Protein AF-A0A4P6A0T7-F1 (afdb_monomer)

Mean predicted aligned error: 13.79 Å

Foldseek 3Di:
DDDDDDDDDDPDPDPDDPPDDDPVNVVVVVVVVVVQCVQQVVVCVVCVVVCCVPPPPDDDDDDNPPPDDDDDDD

Secondary structure (DSSP, 8-state):
--PPPPPPPPPPS-SS------HHHHHHHHHHHHHHHHHHHHHHHHHHHHHHHH-TT------TT---------

Structure (mmCIF, N/CA/C/O backbone):
data_AF-A0A4P6A0T7-F1
#
_entry.id   AF-A0A4P6A0T7-F1
#
loop_
_atom_site.group_PDB
_atom_site.id
_atom_site.type_symbol
_atom_site.label_atom_id
_atom_site.label_alt_id
_atom_site.label_comp_id
_atom_site.label_asym_id
_atom_site.label_entity_id
_atom_site.label_seq_id
_atom_site.pdbx_PDB_ins_code
_atom_site.Cartn_x
_atom_site.Cartn_y
_atom_site.Cartn_z
_atom_site.occupancy
_atom_site.B_iso_or_equiv
_atom_site.auth_seq_id
_atom_site.auth_comp_id
_atom_site.auth_asym_id
_atom_site.auth_atom_id
_atom_site.pdbx_PDB_model_num
ATOM 1 N N . MET A 1 1 ? 52.898 36.651 4.970 1.00 32.84 1 MET A N 1
ATOM 2 C CA . MET A 1 1 ? 52.833 35.345 4.282 1.00 32.84 1 MET A CA 1
ATOM 3 C C . MET A 1 1 ? 51.450 34.756 4.515 1.00 32.84 1 MET A C 1
ATOM 5 O O . MET A 1 1 ? 51.189 34.270 5.605 1.00 32.84 1 MET A O 1
ATOM 9 N N . THR A 1 2 ? 50.538 34.874 3.553 1.00 50.22 2 THR A N 1
ATOM 10 C CA . THR A 1 2 ? 49.170 34.338 3.655 1.00 50.22 2 THR A CA 1
ATOM 11 C C . THR A 1 2 ? 49.117 33.032 2.873 1.00 50.22 2 THR A C 1
ATOM 13 O O . THR A 1 2 ? 49.263 33.032 1.654 1.00 50.22 2 THR A O 1
ATOM 16 N N . GLN A 1 3 ? 48.989 31.909 3.580 1.00 63.19 3 GLN A N 1
ATOM 17 C CA . GLN A 1 3 ? 48.956 30.581 2.974 1.00 63.19 3 GLN A CA 1
ATOM 18 C C . GLN A 1 3 ? 47.549 30.336 2.406 1.00 63.19 3 GLN A C 1
ATOM 20 O O . GLN A 1 3 ? 46.557 30.401 3.131 1.00 63.19 3 GLN A O 1
ATOM 25 N N . SER A 1 4 ? 47.452 30.135 1.093 1.00 65.19 4 SER A N 1
ATOM 26 C CA . SER A 1 4 ? 46.195 29.868 0.395 1.00 65.19 4 SER A CA 1
ATOM 27 C C . SER A 1 4 ? 45.708 28.449 0.695 1.00 65.19 4 SER A C 1
ATOM 29 O O . SER A 1 4 ? 46.454 27.481 0.560 1.00 65.19 4 SER A O 1
ATOM 31 N N . LEU A 1 5 ? 44.443 28.315 1.108 1.00 72.25 5 LEU A N 1
ATOM 32 C CA . LEU A 1 5 ? 43.841 27.004 1.352 1.00 72.25 5 LEU A CA 1
ATOM 33 C C . LEU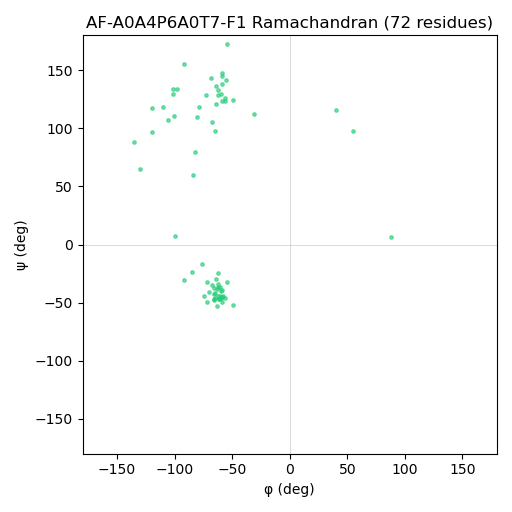 A 1 5 ? 43.665 26.230 0.031 1.00 72.25 5 LEU A C 1
ATOM 35 O O . LEU A 1 5 ? 43.312 26.831 -0.991 1.00 72.25 5 LEU A O 1
ATOM 39 N N . PRO A 1 6 ? 43.859 24.898 0.036 1.00 71.69 6 PRO A N 1
ATOM 40 C CA . PRO A 1 6 ? 43.701 24.072 -1.154 1.00 71.69 6 PRO A CA 1
ATOM 41 C C . PRO A 1 6 ? 42.254 24.118 -1.667 1.00 71.69 6 PRO A C 1
ATOM 43 O O . PRO A 1 6 ? 41.294 23.968 -0.906 1.00 71.69 6 PRO A O 1
ATOM 46 N N . LYS A 1 7 ? 42.089 24.324 -2.981 1.00 72.56 7 LYS A N 1
ATOM 47 C CA . LYS A 1 7 ? 40.782 24.303 -3.657 1.00 72.56 7 LYS A CA 1
ATOM 48 C C . LYS A 1 7 ? 40.118 22.936 -3.454 1.00 72.56 7 LYS A C 1
ATOM 50 O O . LYS A 1 7 ? 40.684 21.912 -3.824 1.00 72.56 7 LYS A O 1
ATOM 55 N N . LYS A 1 8 ? 38.904 22.933 -2.889 1.00 69.81 8 LYS A N 1
ATOM 56 C CA . LYS A 1 8 ? 38.076 21.728 -2.724 1.00 69.81 8 LYS A CA 1
ATOM 57 C C . LYS A 1 8 ? 37.782 21.113 -4.094 1.00 69.81 8 LYS A C 1
ATOM 59 O O . LYS A 1 8 ? 37.341 21.816 -5.002 1.00 69.81 8 LYS A O 1
ATOM 64 N N . SER A 1 9 ? 38.016 19.811 -4.234 1.00 70.25 9 SER A N 1
ATOM 65 C CA . SER A 1 9 ? 37.640 19.053 -5.428 1.00 70.25 9 SER A CA 1
ATOM 66 C C . SER A 1 9 ? 36.123 19.148 -5.648 1.00 70.25 9 SER A C 1
ATOM 68 O O . SER A 1 9 ? 35.375 19.059 -4.669 1.00 70.25 9 SER A O 1
ATOM 70 N N . PRO A 1 10 ? 35.645 19.333 -6.892 1.00 69.75 10 PRO A N 1
ATOM 71 C CA . PRO A 1 10 ? 34.213 19.343 -7.169 1.00 69.75 10 PRO A CA 1
ATOM 72 C C . PRO A 1 10 ? 33.590 18.006 -6.735 1.00 69.75 10 PRO A C 1
ATOM 74 O O . PRO A 1 10 ? 34.253 16.966 -6.842 1.00 69.75 10 PRO A O 1
ATOM 77 N N . PRO A 1 11 ? 32.344 18.002 -6.226 1.00 71.38 11 PRO A N 1
ATOM 78 C CA . PRO A 1 11 ? 31.680 16.764 -5.848 1.00 71.38 11 PRO A CA 1
ATOM 79 C C . PRO A 1 11 ? 31.642 15.836 -7.064 1.00 71.38 11 PRO A C 1
ATOM 81 O O . PRO A 1 11 ? 31.196 16.230 -8.143 1.00 71.38 11 PRO A O 1
ATOM 84 N N . ARG A 1 12 ? 32.147 14.607 -6.903 1.00 69.50 12 ARG A N 1
ATOM 85 C CA . ARG A 1 12 ? 32.011 13.567 -7.927 1.00 69.50 12 ARG A CA 1
ATOM 86 C C . ARG A 1 12 ? 30.515 13.400 -8.203 1.00 69.50 12 ARG A C 1
ATOM 88 O O . ARG A 1 12 ? 29.750 13.200 -7.262 1.00 69.50 12 ARG A O 1
ATOM 95 N N . GLY A 1 13 ? 30.113 13.562 -9.465 1.00 72.69 13 GLY A N 1
ATOM 96 C CA . GLY A 1 13 ? 28.726 13.411 -9.909 1.00 72.69 13 GLY A CA 1
ATOM 97 C C . GLY A 1 13 ? 28.128 12.051 -9.532 1.00 72.69 13 GLY A C 1
ATOM 98 O O . GLY A 1 13 ? 28.825 11.180 -9.014 1.00 72.69 13 GLY A O 1
ATOM 99 N N . ARG A 1 14 ? 26.815 11.904 -9.771 1.00 67.06 14 ARG A N 1
ATOM 100 C CA . ARG A 1 14 ? 25.951 10.796 -9.320 1.00 67.06 14 ARG A CA 1
ATOM 101 C C . ARG A 1 14 ? 26.703 9.459 -9.192 1.00 67.06 14 ARG A C 1
ATOM 103 O O . ARG A 1 14 ? 27.113 8.872 -10.184 1.00 67.06 14 ARG A O 1
ATOM 110 N N . ILE A 1 15 ? 26.844 8.993 -7.948 1.00 72.12 15 ILE A N 1
ATOM 111 C CA . ILE A 1 15 ? 27.575 7.767 -7.570 1.00 72.12 15 ILE A CA 1
ATOM 112 C C . ILE A 1 15 ? 26.932 6.516 -8.189 1.00 72.12 15 ILE A C 1
ATOM 114 O O . ILE A 1 15 ? 27.603 5.511 -8.403 1.00 72.12 15 ILE A O 1
ATOM 118 N N . PHE A 1 16 ? 25.636 6.587 -8.504 1.00 69.00 16 PHE A N 1
ATOM 119 C CA . PHE A 1 16 ? 24.880 5.473 -9.051 1.00 69.00 16 PHE A CA 1
ATOM 120 C C . PHE A 1 16 ? 24.690 5.588 -10.569 1.00 69.00 16 PHE A C 1
ATOM 122 O O . PHE A 1 16 ? 24.271 6.651 -11.058 1.00 69.00 16 PHE A O 1
ATOM 129 N N . PRO A 1 17 ? 24.925 4.488 -11.313 1.00 73.94 17 PRO A N 1
ATOM 130 C CA . PRO A 1 17 ? 24.515 4.403 -12.705 1.00 73.94 17 PRO A CA 1
ATOM 131 C C . PRO A 1 17 ? 22.996 4.583 -12.806 1.00 73.94 17 PRO A C 1
ATOM 133 O O . PRO A 1 17 ? 22.245 4.219 -11.900 1.00 73.94 17 PRO A O 1
ATOM 136 N N . GLU A 1 18 ? 22.546 5.176 -13.908 1.00 69.50 18 GLU A N 1
ATOM 137 C CA . GLU A 1 18 ? 21.125 5.378 -14.191 1.00 69.50 18 GLU A CA 1
ATOM 138 C C . GLU A 1 18 ? 20.456 4.009 -14.374 1.00 69.50 18 GLU A C 1
ATOM 140 O O . GLU A 1 18 ? 20.563 3.379 -15.423 1.00 69.50 18 GLU A O 1
ATOM 145 N N . HIS A 1 19 ? 19.815 3.496 -13.325 1.00 68.19 19 HIS A N 1
ATOM 146 C CA . HIS A 1 19 ? 19.000 2.290 -13.421 1.00 68.19 19 HIS A CA 1
ATOM 147 C C . HIS A 1 19 ? 17.616 2.676 -13.948 1.00 68.19 19 HIS A C 1
ATOM 149 O O . HIS A 1 19 ? 16.656 2.846 -13.195 1.00 68.19 19 HIS A O 1
ATOM 155 N N . THR A 1 20 ? 17.521 2.858 -15.262 1.00 75.50 20 THR A N 1
ATOM 156 C CA . THR A 1 20 ? 16.244 3.109 -15.933 1.00 75.50 20 THR A CA 1
ATOM 157 C C . THR A 1 20 ? 15.531 1.775 -16.126 1.00 75.50 20 THR A C 1
ATOM 159 O O . THR A 1 20 ? 15.966 0.932 -16.908 1.00 75.50 20 THR A O 1
ATOM 162 N N . LEU A 1 21 ? 14.438 1.549 -15.395 1.00 78.81 21 LEU A N 1
ATOM 163 C CA . LEU A 1 21 ? 13.558 0.412 -15.666 1.00 78.81 21 LEU A CA 1
ATOM 164 C C . LEU A 1 21 ? 12.939 0.580 -17.057 1.00 78.81 21 LEU A C 1
ATOM 166 O O . LEU A 1 21 ? 12.462 1.664 -17.391 1.00 78.81 21 LEU A O 1
ATOM 170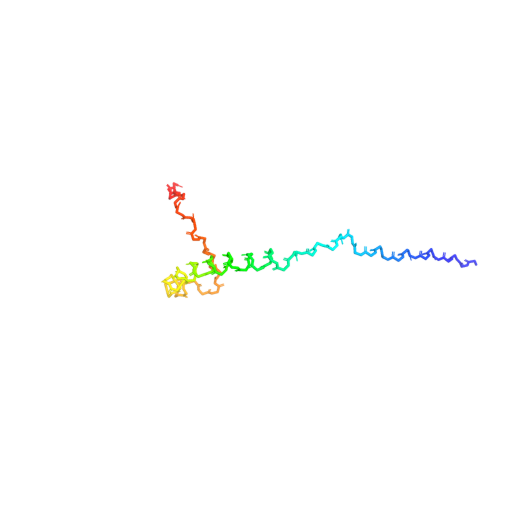 N N . SER A 1 22 ? 12.892 -0.505 -17.835 1.00 87.00 22 SER A N 1
ATOM 171 C CA . SER A 1 22 ? 12.109 -0.530 -19.074 1.00 87.00 22 SER A CA 1
ATOM 172 C C . SER A 1 22 ? 10.645 -0.159 -18.776 1.00 87.00 22 SER A C 1
ATOM 174 O O . SER A 1 22 ? 10.110 -0.599 -17.747 1.00 87.00 22 SER A O 1
ATOM 176 N N . PRO A 1 23 ? 9.971 0.613 -19.650 1.00 87.00 23 PRO A N 1
ATOM 177 C CA . PRO A 1 23 ? 8.560 0.961 -19.480 1.00 87.00 23 PRO A CA 1
ATOM 178 C C . PRO A 1 23 ? 7.660 -0.273 -19.308 1.00 87.00 23 PRO A C 1
ATOM 180 O O . PRO A 1 23 ? 6.700 -0.226 -18.541 1.00 87.00 23 PRO A O 1
ATOM 183 N N . GLU A 1 24 ? 8.008 -1.399 -19.935 1.00 86.38 24 GLU A N 1
ATOM 184 C CA . GLU A 1 24 ? 7.299 -2.674 -19.786 1.00 86.38 24 GLU A CA 1
ATOM 185 C C . GLU A 1 24 ? 7.425 -3.243 -18.363 1.00 86.38 24 GLU A C 1
ATOM 187 O O . GLU A 1 24 ? 6.431 -3.586 -17.722 1.00 86.38 24 GLU A O 1
ATOM 192 N N . ALA A 1 25 ? 8.646 -3.278 -17.822 1.0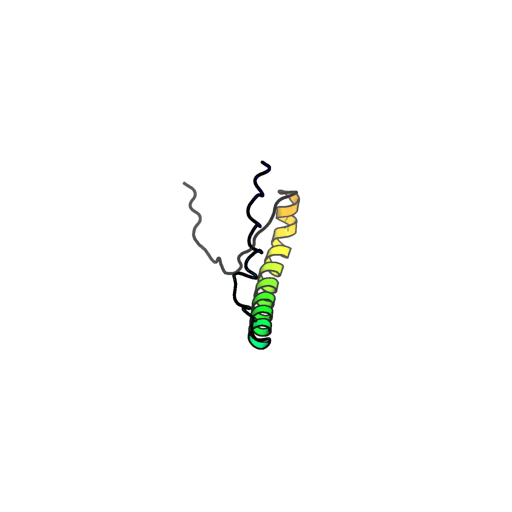0 87.38 25 ALA A N 1
ATOM 193 C CA . ALA A 1 25 ? 8.891 -3.746 -16.459 1.00 87.38 25 ALA A CA 1
ATOM 194 C C . ALA A 1 25 ? 8.185 -2.855 -15.423 1.00 87.38 25 ALA A C 1
ATOM 196 O O . ALA A 1 25 ? 7.712 -3.339 -14.392 1.00 87.38 25 ALA A O 1
ATOM 197 N N . LEU A 1 26 ? 8.083 -1.555 -15.706 1.00 89.44 26 LEU A N 1
ATOM 198 C CA . LEU A 1 26 ? 7.360 -0.603 -14.870 1.00 89.44 26 LEU A CA 1
ATOM 199 C C . LEU A 1 26 ? 5.842 -0.825 -14.934 1.00 89.44 26 LEU A C 1
ATOM 201 O O . LEU A 1 26 ? 5.183 -0.787 -13.893 1.00 89.44 26 LEU A O 1
ATOM 205 N N . ALA A 1 27 ? 5.293 -1.102 -16.120 1.00 90.69 27 ALA A N 1
ATOM 206 C CA . ALA A 1 27 ? 3.883 -1.441 -16.294 1.00 90.69 27 ALA A CA 1
ATOM 207 C C . ALA A 1 27 ? 3.516 -2.737 -15.555 1.00 90.69 27 ALA A C 1
ATOM 209 O O . ALA A 1 27 ? 2.532 -2.755 -14.814 1.00 90.69 27 ALA A O 1
ATOM 210 N N . ARG A 1 28 ? 4.351 -3.779 -15.663 1.00 90.81 28 ARG A N 1
ATOM 211 C CA . ARG A 1 28 ? 4.158 -5.041 -14.935 1.00 90.81 28 ARG A CA 1
ATOM 212 C C . ARG A 1 28 ? 4.142 -4.830 -13.420 1.00 90.81 28 ARG A C 1
ATOM 214 O O . ARG A 1 28 ? 3.189 -5.227 -12.758 1.00 90.81 28 ARG A O 1
ATOM 221 N N . ARG A 1 29 ? 5.133 -4.109 -12.880 1.00 89.88 29 ARG A N 1
ATOM 222 C CA . ARG A 1 29 ? 5.197 -3.786 -11.441 1.00 89.88 29 ARG A CA 1
ATOM 223 C C . ARG A 1 29 ? 3.993 -2.976 -10.963 1.00 89.88 29 ARG A C 1
ATOM 225 O O . ARG A 1 29 ? 3.542 -3.158 -9.836 1.00 89.88 29 ARG A O 1
ATOM 232 N N . LYS A 1 30 ? 3.474 -2.060 -11.787 1.00 91.19 30 LYS A N 1
ATOM 233 C CA . LYS A 1 30 ? 2.243 -1.324 -11.467 1.00 91.19 30 LYS A CA 1
ATOM 234 C C . LYS A 1 30 ? 1.038 -2.256 -11.425 1.00 91.19 30 LYS A C 1
ATOM 236 O O . LYS A 1 30 ? 0.291 -2.194 -10.459 1.00 91.19 30 LYS A O 1
ATOM 241 N N . ALA A 1 31 ? 0.877 -3.130 -12.417 1.00 92.62 31 ALA A N 1
ATOM 242 C CA . ALA A 1 31 ? -0.227 -4.085 -12.448 1.00 92.62 31 ALA A CA 1
ATOM 243 C C . ALA A 1 31 ? -0.211 -5.016 -11.222 1.00 92.62 31 ALA A C 1
ATOM 245 O O . ALA A 1 31 ? -1.231 -5.163 -10.554 1.00 92.62 31 ALA A O 1
ATOM 246 N N . GLU A 1 32 ? 0.953 -5.566 -10.867 1.00 89.69 32 GLU A N 1
ATOM 247 C CA . GLU A 1 32 ? 1.134 -6.391 -9.663 1.00 89.69 32 GLU A CA 1
ATOM 248 C C . GLU A 1 32 ? 0.766 -5.618 -8.384 1.00 89.69 32 GLU A C 1
ATOM 250 O O . GLU A 1 32 ? 0.009 -6.112 -7.545 1.00 89.69 32 GLU A O 1
ATOM 255 N N . ARG A 1 33 ? 1.230 -4.366 -8.261 1.00 89.50 33 ARG A N 1
ATOM 256 C CA . ARG A 1 33 ? 0.896 -3.490 -7.126 1.00 89.50 33 ARG A CA 1
ATOM 257 C C . ARG A 1 33 ? -0.588 -3.154 -7.041 1.00 89.50 33 ARG A C 1
ATOM 259 O O . ARG A 1 33 ? -1.109 -3.085 -5.935 1.00 89.50 33 ARG A O 1
ATOM 266 N N . GLU A 1 34 ? -1.262 -2.937 -8.165 1.00 91.88 34 GLU A N 1
ATOM 267 C CA . GLU A 1 34 ? -2.702 -2.657 -8.199 1.00 91.88 34 GLU A CA 1
ATOM 268 C C . GLU A 1 34 ? -3.517 -3.865 -7.731 1.00 91.88 34 GLU A C 1
ATOM 270 O O . GLU A 1 34 ? -4.456 -3.718 -6.948 1.00 91.88 34 GLU A O 1
ATOM 275 N N . VAL A 1 35 ? -3.138 -5.073 -8.163 1.00 90.94 35 VAL A N 1
ATOM 276 C CA . VAL A 1 35 ? -3.771 -6.319 -7.703 1.00 90.94 35 VAL A CA 1
ATOM 277 C C . VAL A 1 35 ? -3.589 -6.483 -6.193 1.00 90.94 35 VAL A C 1
ATOM 279 O O . VAL A 1 35 ? -4.565 -6.733 -5.484 1.00 90.94 35 VAL A O 1
ATOM 282 N N . PHE A 1 36 ? -2.368 -6.280 -5.695 1.00 89.62 36 PHE A N 1
ATOM 283 C CA . PHE A 1 36 ? -2.064 -6.335 -4.265 1.00 89.62 36 PHE A CA 1
ATOM 284 C C . PHE A 1 36 ? -2.844 -5.278 -3.470 1.00 89.62 36 PHE A C 1
ATOM 286 O O . PHE A 1 36 ? -3.507 -5.598 -2.485 1.00 89.62 36 PHE A O 1
ATOM 293 N N . HIS A 1 37 ? -2.854 -4.030 -3.946 1.00 88.50 37 HIS A N 1
ATOM 294 C CA . HIS A 1 37 ? -3.575 -2.928 -3.315 1.00 88.50 37 HIS A CA 1
ATOM 295 C C . HIS A 1 37 ? -5.073 -3.219 -3.198 1.00 88.50 37 HIS A C 1
ATOM 297 O O . HIS A 1 37 ? -5.645 -3.014 -2.130 1.00 88.50 37 HIS A O 1
ATOM 303 N N . LYS A 1 38 ? -5.709 -3.744 -4.254 1.00 90.38 38 LYS A N 1
ATOM 304 C CA . LYS A 1 38 ? -7.136 -4.104 -4.217 1.00 90.38 38 LYS A CA 1
ATOM 305 C C . LYS A 1 38 ? -7.441 -5.154 -3.146 1.00 90.38 38 LYS A C 1
ATOM 307 O O . LYS A 1 38 ? -8.442 -5.015 -2.447 1.00 90.38 38 LYS A O 1
ATOM 312 N N . ARG A 1 39 ? -6.571 -6.159 -2.978 1.00 88.69 39 ARG A N 1
ATOM 313 C CA . ARG A 1 39 ? -6.708 -7.182 -1.923 1.00 88.69 39 ARG A CA 1
ATOM 314 C C . ARG A 1 39 ? -6.605 -6.565 -0.528 1.00 88.69 39 ARG A C 1
ATOM 316 O O . ARG A 1 39 ? -7.525 -6.718 0.271 1.00 88.69 39 ARG A O 1
ATOM 323 N N . CYS A 1 40 ? -5.541 -5.803 -0.259 1.00 88.50 40 CYS A N 1
ATOM 324 C CA . CYS A 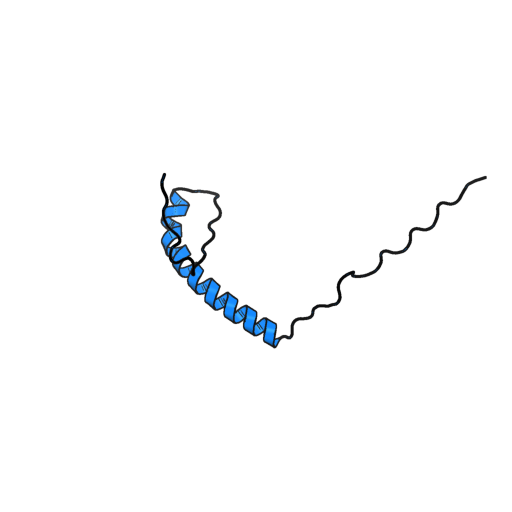1 40 ? -5.359 -5.120 1.028 1.00 88.50 40 CYS A CA 1
ATOM 325 C C . CYS A 1 40 ? -6.507 -4.158 1.337 1.00 88.50 40 CYS A C 1
ATOM 327 O O . CYS A 1 40 ? -6.943 -4.053 2.481 1.00 88.50 40 CYS A O 1
ATOM 329 N N . ARG A 1 41 ? -7.001 -3.445 0.319 1.00 88.75 41 ARG A N 1
ATOM 330 C CA . ARG A 1 41 ? -8.055 -2.446 0.472 1.00 88.75 41 ARG A CA 1
ATOM 331 C C . ARG A 1 41 ? -9.373 -3.066 0.927 1.00 88.75 41 ARG A C 1
ATOM 333 O O . ARG A 1 41 ? -10.011 -2.499 1.807 1.00 88.75 41 ARG A O 1
ATOM 340 N N . ALA A 1 42 ? -9.744 -4.218 0.372 1.00 90.50 42 ALA A N 1
ATOM 341 C CA . ALA A 1 42 ? -10.955 -4.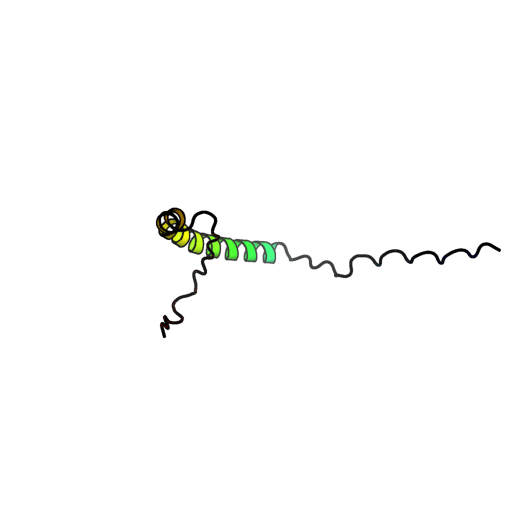928 0.776 1.00 90.50 42 ALA A CA 1
ATOM 342 C C . ALA A 1 42 ? -10.911 -5.321 2.263 1.00 90.50 42 ALA A C 1
ATOM 344 O O . ALA A 1 42 ? -11.872 -5.091 2.991 1.00 90.50 42 ALA A O 1
ATOM 345 N N . ILE A 1 43 ? -9.767 -5.833 2.728 1.00 87.94 43 ILE A N 1
ATOM 346 C CA . ILE A 1 43 ? -9.549 -6.170 4.143 1.00 87.94 43 ILE A CA 1
ATOM 347 C C . ILE A 1 43 ? -9.589 -4.900 5.000 1.00 87.94 43 ILE A C 1
ATOM 349 O O . ILE A 1 43 ? -10.270 -4.862 6.023 1.00 87.94 43 ILE A O 1
ATOM 353 N N . PHE A 1 44 ? -8.909 -3.834 4.561 1.00 88.25 44 PHE A N 1
ATOM 354 C CA . PHE A 1 44 ? -8.868 -2.558 5.275 1.00 88.25 44 PHE A CA 1
ATOM 355 C C . PHE A 1 44 ? -10.264 -2.008 5.525 1.00 88.25 44 PHE A C 1
ATOM 357 O O . PHE A 1 44 ? -10.565 -1.595 6.636 1.00 88.25 44 PHE A O 1
ATOM 364 N N . GLU A 1 45 ? -11.129 -2.011 4.514 1.00 89.25 45 GLU A N 1
ATOM 365 C CA . GLU A 1 45 ? -12.480 -1.464 4.638 1.00 89.25 45 GLU A CA 1
ATOM 366 C C . GLU A 1 45 ? -13.342 -2.226 5.651 1.00 89.25 45 GLU A C 1
ATOM 368 O O . GLU A 1 45 ? -14.172 -1.601 6.310 1.00 89.25 45 GLU A O 1
ATOM 373 N N . GLN A 1 46 ? -13.094 -3.526 5.842 1.00 88.62 46 GLN A N 1
ATOM 374 C CA . GLN A 1 46 ? -13.775 -4.341 6.851 1.00 88.62 46 GLN A CA 1
ATOM 375 C C . GLN A 1 46 ? -13.278 -4.051 8.274 1.00 88.62 46 GLN A C 1
ATOM 377 O O . GLN A 1 46 ? -14.091 -3.905 9.186 1.00 88.62 46 GLN A O 1
ATOM 382 N N . VAL A 1 47 ? -11.960 -3.937 8.478 1.00 86.88 47 VAL A N 1
ATOM 383 C CA . VAL A 1 47 ? -11.368 -3.746 9.821 1.00 86.88 47 VAL A CA 1
ATOM 384 C C . VAL A 1 47 ? -11.340 -2.285 10.271 1.00 86.88 47 VAL A C 1
ATOM 386 O O . VAL A 1 47 ? -11.331 -1.994 11.468 1.00 86.88 47 VAL A O 1
ATOM 389 N N . ARG A 1 48 ? -11.358 -1.346 9.319 1.00 84.38 48 ARG A N 1
ATOM 390 C CA . ARG A 1 48 ? -11.316 0.101 9.554 1.00 84.38 48 ARG A CA 1
ATOM 391 C C . ARG A 1 48 ? -12.334 0.590 10.592 1.00 84.38 48 ARG A C 1
ATOM 393 O O . ARG A 1 48 ? -11.904 1.326 11.476 1.00 84.38 48 ARG A O 1
ATOM 400 N N . PRO A 1 49 ? -13.643 0.277 10.513 1.00 87.19 49 PRO A N 1
ATOM 401 C CA . PRO A 1 49 ? -14.612 0.827 11.462 1.00 87.19 49 PRO A CA 1
ATOM 402 C C . PRO A 1 49 ? -14.342 0.398 12.910 1.00 87.19 49 PRO A C 1
ATOM 404 O O . PRO A 1 49 ? -14.498 1.222 13.806 1.00 87.19 49 PRO A O 1
ATOM 407 N N . ALA A 1 50 ? -13.885 -0.838 13.133 1.00 85.38 50 ALA A N 1
ATOM 408 C CA . ALA A 1 50 ? -13.542 -1.331 14.467 1.00 85.38 50 ALA A CA 1
ATOM 409 C C . ALA A 1 50 ? -12.246 -0.688 14.989 1.00 85.38 50 ALA A C 1
ATOM 411 O O . ALA A 1 50 ? -12.222 -0.111 16.072 1.00 85.38 50 ALA A O 1
ATOM 412 N N . LEU A 1 51 ? -11.185 -0.698 14.176 1.00 84.38 51 LEU A N 1
ATOM 413 C CA . LEU A 1 51 ? -9.870 -0.214 14.601 1.00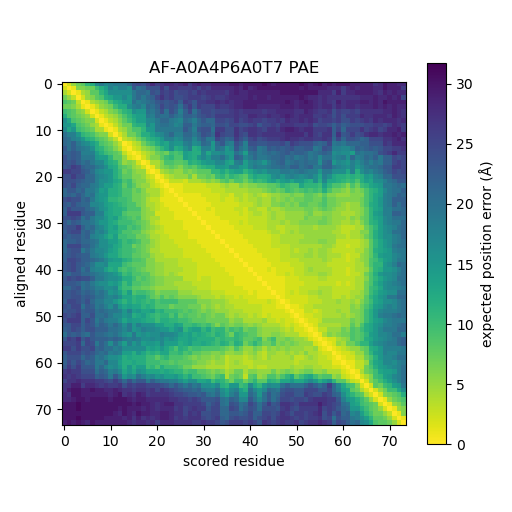 84.38 51 LEU A CA 1
ATOM 414 C C . LEU A 1 51 ? -9.801 1.311 14.744 1.00 84.38 51 LEU A C 1
ATOM 416 O O . LEU A 1 51 ? -9.080 1.802 15.605 1.00 84.38 51 LEU A O 1
ATOM 420 N N . ILE A 1 52 ? -10.543 2.081 13.940 1.00 82.69 52 ILE A N 1
ATOM 421 C CA . ILE A 1 52 ? -10.582 3.547 14.090 1.00 82.69 52 ILE A CA 1
ATOM 422 C C . ILE A 1 52 ? -11.274 3.952 15.393 1.00 82.69 52 ILE A C 1
ATOM 424 O O . ILE A 1 52 ? -10.877 4.951 15.992 1.00 82.69 52 ILE A O 1
ATOM 428 N N . ALA A 1 53 ? -12.297 3.206 15.816 1.00 82.25 53 ALA A N 1
ATOM 429 C CA . ALA A 1 53 ? -13.002 3.493 17.059 1.00 82.25 53 ALA A CA 1
ATOM 430 C C . ALA A 1 53 ? -12.096 3.283 18.284 1.00 82.25 53 ALA A C 1
ATOM 432 O O . ALA A 1 53 ? -12.153 4.073 19.224 1.00 82.25 53 ALA A O 1
ATOM 433 N N . GLU A 1 54 ? -11.240 2.260 18.256 1.00 83.31 54 GLU A N 1
ATOM 434 C CA . GLU A 1 54 ? -10.382 1.890 19.390 1.00 83.31 54 GLU A CA 1
ATOM 435 C C . GLU A 1 54 ? -8.991 2.549 19.357 1.00 83.31 54 GLU A C 1
ATOM 437 O O . GLU A 1 54 ? -8.417 2.843 20.406 1.00 83.31 54 GLU A O 1
ATOM 442 N N . HIS A 1 55 ? -8.443 2.822 18.170 1.00 81.75 55 HIS A N 1
ATOM 443 C CA . HIS A 1 55 ? -7.039 3.207 17.987 1.00 81.75 55 HIS A CA 1
ATOM 444 C C . HIS A 1 55 ? -6.885 4.464 17.123 1.00 81.75 55 HIS A C 1
ATOM 446 O O . HI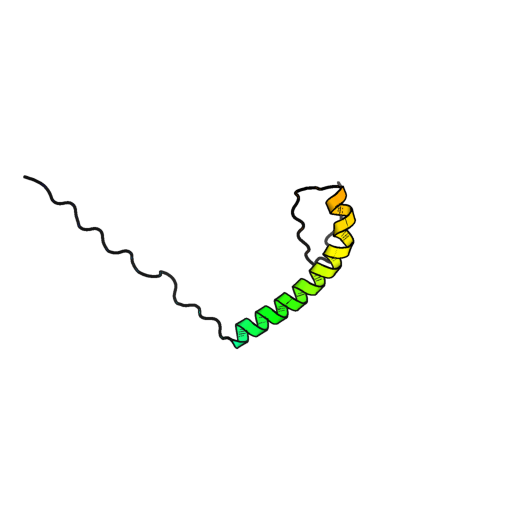S A 1 55 ? -6.320 4.455 16.024 1.00 81.75 55 HIS A O 1
ATOM 452 N N . TYR A 1 56 ? -7.378 5.591 17.638 1.00 78.12 56 TYR A N 1
ATOM 453 C CA . TYR A 1 56 ? -7.212 6.885 16.979 1.00 78.12 56 TYR A CA 1
ATOM 454 C C . TYR A 1 56 ? -5.726 7.279 16.872 1.00 78.12 56 TYR A C 1
ATOM 456 O O . TYR A 1 56 ? -4.992 7.279 17.859 1.00 78.12 56 TYR A O 1
ATOM 464 N N . GLY A 1 57 ? -5.280 7.640 15.664 1.00 81.25 57 GLY A N 1
ATOM 465 C CA . GLY A 1 57 ? -3.905 8.082 15.391 1.00 81.25 57 GLY A CA 1
ATOM 466 C C . GLY A 1 57 ? -2.902 6.968 15.072 1.00 81.25 57 GLY A C 1
ATOM 467 O O . GLY A 1 57 ? -1.713 7.250 14.937 1.00 81.25 57 GLY A O 1
ATOM 468 N N . TRP A 1 58 ? -3.354 5.721 14.938 1.00 85.00 58 TRP A N 1
ATOM 469 C CA . TRP A 1 58 ? -2.486 4.582 14.636 1.00 85.00 58 TRP A CA 1
ATOM 470 C C . TRP A 1 58 ? -2.377 4.316 13.129 1.00 85.00 58 TRP A C 1
ATOM 472 O O . TRP A 1 58 ? -3.265 4.659 12.346 1.00 85.00 58 TRP A O 1
ATOM 482 N N . TYR A 1 59 ? -1.272 3.686 12.722 1.00 80.75 59 TYR A N 1
ATOM 483 C CA . TYR A 1 59 ? -1.065 3.202 11.357 1.00 80.75 59 TYR A CA 1
ATOM 484 C C . TYR A 1 59 ? -1.402 1.710 11.266 1.00 80.75 59 TYR A C 1
ATOM 486 O O . TYR A 1 59 ? -0.970 0.923 12.104 1.00 80.75 59 TYR A O 1
ATOM 494 N N . ILE A 1 60 ? -2.153 1.326 10.231 1.00 79.94 60 ILE A N 1
ATOM 495 C CA . ILE A 1 60 ? -2.580 -0.054 9.983 1.00 79.94 60 ILE A CA 1
ATOM 496 C C . ILE A 1 60 ? -1.827 -0.576 8.756 1.00 79.94 60 ILE A C 1
ATOM 498 O O . ILE A 1 60 ? -1.986 -0.047 7.654 1.00 79.94 60 ILE A O 1
ATOM 502 N N . ALA A 1 61 ? -1.026 -1.623 8.946 1.00 83.44 61 ALA A N 1
ATOM 503 C CA . ALA A 1 61 ? -0.386 -2.373 7.869 1.00 83.44 61 ALA A CA 1
ATOM 504 C C . ALA A 1 61 ? -1.166 -3.670 7.620 1.00 83.44 61 ALA A C 1
ATOM 506 O O . ALA A 1 61 ? -1.447 -4.404 8.564 1.00 83.44 61 ALA A O 1
ATOM 507 N N . ILE A 1 62 ? -1.522 -3.949 6.363 1.00 81.75 62 ILE A N 1
ATOM 508 C CA . ILE A 1 62 ? -2.252 -5.166 5.978 1.00 81.75 62 ILE A CA 1
ATOM 509 C C . ILE A 1 62 ? -1.408 -5.959 4.994 1.00 81.75 62 ILE A C 1
ATOM 511 O O . ILE A 1 62 ? -1.143 -5.496 3.882 1.00 81.75 62 ILE A O 1
ATOM 515 N N . GLU A 1 63 ? -1.045 -7.169 5.402 1.00 81.06 63 GLU A N 1
ATOM 516 C CA . GLU A 1 63 ? -0.363 -8.154 4.570 1.00 81.06 63 GLU A CA 1
ATOM 517 C C . GLU A 1 63 ? -1.370 -9.248 4.172 1.00 81.06 63 GLU A C 1
ATOM 519 O O . GLU A 1 63 ? -1.778 -10.038 5.020 1.00 81.06 63 GLU A O 1
ATOM 524 N N . PRO A 1 64 ? -1.822 -9.283 2.905 1.00 70.38 64 PRO A N 1
ATOM 525 C CA . PRO A 1 64 ? -2.929 -10.130 2.466 1.00 70.38 64 PRO A CA 1
ATOM 526 C C . PRO A 1 64 ? -2.543 -11.607 2.313 1.00 70.38 64 PRO A C 1
ATOM 528 O O . PRO A 1 64 ? -3.433 -12.442 2.256 1.00 70.38 64 PRO A O 1
ATOM 531 N N . ASP A 1 65 ? -1.246 -11.925 2.250 1.00 66.75 65 ASP A N 1
ATOM 532 C CA . ASP A 1 65 ? -0.733 -13.294 2.089 1.00 66.75 65 ASP A CA 1
ATOM 533 C C . ASP A 1 65 ? -0.274 -13.915 3.427 1.00 66.75 65 ASP A C 1
ATOM 535 O O . ASP A 1 65 ? 0.316 -14.994 3.449 1.00 66.75 65 ASP A O 1
ATOM 539 N N . LYS A 1 66 ? -0.527 -13.245 4.561 1.00 56.03 66 LYS A N 1
ATOM 540 C CA . LYS A 1 66 ? -0.289 -13.798 5.903 1.00 56.03 66 LYS A CA 1
ATOM 541 C C . LYS A 1 66 ? -1.482 -14.651 6.338 1.00 56.03 66 LYS A C 1
ATOM 543 O O . LYS A 1 66 ? -2.108 -14.387 7.363 1.00 56.03 66 LYS A O 1
ATOM 548 N N . ASP A 1 67 ? -1.779 -15.697 5.576 1.00 46.91 67 ASP A N 1
ATOM 549 C CA . ASP A 1 67 ? -2.465 -16.841 6.164 1.00 46.91 67 ASP A CA 1
ATOM 550 C C . ASP A 1 67 ? -1.489 -17.499 7.152 1.00 46.91 67 ASP A C 1
ATOM 552 O O . ASP A 1 67 ? -0.511 -18.132 6.773 1.00 46.91 67 ASP A O 1
ATOM 556 N N . GLN A 1 68 ? -1.764 -17.268 8.436 1.00 48.22 68 GLN A N 1
ATOM 557 C CA . GLN A 1 68 ? -1.342 -18.057 9.593 1.00 48.22 68 GLN A CA 1
ATOM 558 C C . GLN A 1 68 ? 0.167 -18.317 9.773 1.00 48.22 68 GLN A C 1
ATOM 560 O O . GLN A 1 68 ? 0.694 -19.348 9.370 1.00 48.22 68 GLN A O 1
ATOM 565 N N . GLU A 1 69 ? 0.813 -17.504 10.611 1.00 39.41 69 GLU A N 1
ATOM 566 C CA . GLU A 1 69 ? 1.721 -18.081 11.607 1.00 39.41 69 GLU A CA 1
ATOM 567 C C . GLU A 1 69 ? 1.222 -17.696 13.003 1.00 39.41 69 GLU A C 1
ATOM 569 O O . GLU A 1 69 ? 1.375 -16.574 13.471 1.00 39.41 69 GLU A O 1
ATOM 574 N N . VAL A 1 70 ? 0.490 -18.660 13.559 1.00 41.97 70 VAL A N 1
ATOM 575 C CA . VAL A 1 70 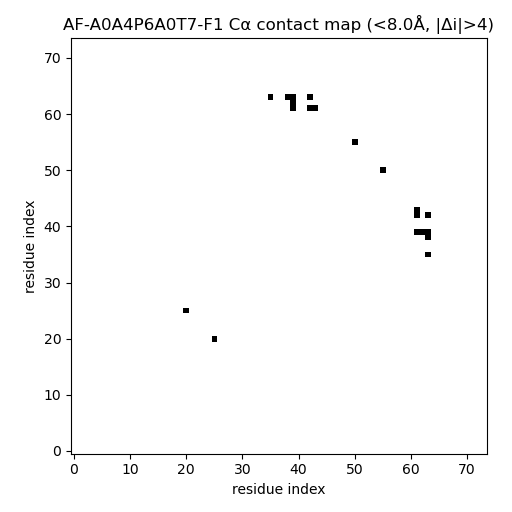? 0.303 -19.009 14.969 1.00 41.97 70 VAL A CA 1
ATOM 576 C C . VAL A 1 70 ? 0.169 -17.881 15.998 1.00 41.97 70 VAL A C 1
ATOM 578 O O . VAL A 1 70 ? 1.094 -17.167 16.368 1.00 41.97 70 VAL A O 1
ATOM 581 N N . ALA A 1 71 ? -1.021 -17.860 16.596 1.00 44.31 71 ALA A N 1
ATOM 582 C CA . ALA A 1 71 ? -1.171 -17.505 17.990 1.00 44.31 71 ALA A CA 1
ATOM 583 C C . ALA A 1 71 ? -0.166 -18.300 18.839 1.00 44.31 71 ALA A C 1
ATOM 585 O O . ALA A 1 71 ? -0.185 -19.529 18.852 1.00 44.31 71 ALA A O 1
ATOM 586 N N . SER A 1 72 ? 0.653 -17.596 19.603 1.00 35.09 72 SER A N 1
ATOM 587 C CA . SER A 1 72 ? 1.272 -18.143 20.803 1.00 35.09 72 SER A CA 1
ATOM 588 C C . SER A 1 72 ? 1.156 -17.093 21.898 1.00 35.09 72 SER A C 1
ATOM 590 O O . SER A 1 72 ? 2.011 -16.228 22.059 1.00 35.09 72 SER A O 1
ATOM 592 N N . GLN A 1 73 ? 0.029 -17.159 22.612 1.00 37.06 73 GLN A N 1
ATOM 593 C CA . GLN A 1 73 ? -0.021 -16.791 24.021 1.00 37.06 73 GLN A CA 1
ATOM 594 C C . GLN A 1 73 ? 0.869 -17.782 24.773 1.00 37.06 73 GLN A C 1
ATOM 596 O O . GLN A 1 73 ? 0.624 -18.989 24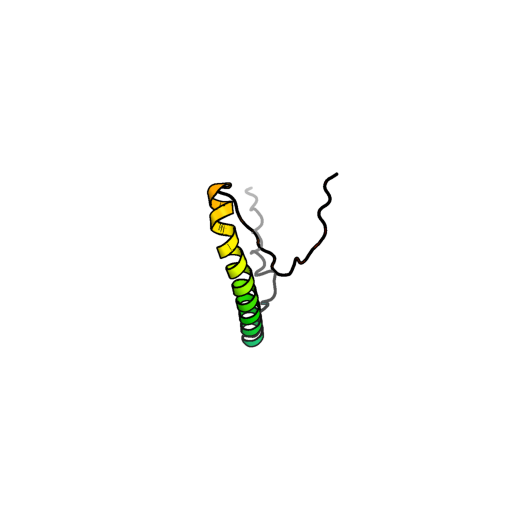.724 1.00 37.06 73 GLN A O 1
ATOM 601 N N . THR A 1 74 ? 1.889 -17.291 25.467 1.00 48.31 74 THR A N 1
ATOM 602 C CA . THR A 1 74 ? 2.378 -17.880 26.720 1.00 48.31 74 THR A CA 1
ATOM 603 C C . THR A 1 74 ? 2.997 -16.778 27.561 1.00 48.31 74 THR A C 1
ATOM 605 O O . THR A 1 74 ? 3.665 -15.903 26.967 1.00 48.31 74 THR A O 1
#

Sequence (74 aa):
MTQSLPKKSPPRGRIFPEHTLSPEALARRKAEREVFHKRCRAIFEQVRPALIAEHYGWYIAIEPDKDQEVASQT

Solvent-accessible surface area (backbone atoms only — not comparable to full-atom values): 5138 Å² total; per-residue (Å²): 138,85,84,80,77,81,81,78,77,76,80,79,68,79,93,63,78,88,83,75,73,52,71,65,62,51,49,52,53,48,53,55,48,51,56,52,47,55,54,33,48,58,55,45,66,68,49,43,70,62,47,53,74,77,43,75,94,66,86,86,86,73,69,80,83,68,76,76,86,71,92,75,90,128

pLDDT: mean 75.71, std 15.72, range [32.84, 92.62]

Radius of gyration: 25.13 Å; Cα contacts (8 Å, |Δi|>4): 10; chains: 1; bounding box: 67×54×46 Å

Organism: NCBI:txid282420